Protein AF-A0A920BX51-F1 (afdb_monomer_lite)

Sequence (96 aa):
MIGRNDQLGNYLLRLEEKGFKFGEDVISFIYFGKQSTGSSDYLAILSIEFTLKCQKRFDSSFYLSFLERLQTHKITTKKQAYALAKQLGLLAVQET

pLDDT: mean 90.48, std 13.39, range [35.5, 98.38]

Radius of gyration: 12.76 Å; chains: 1; bounding box: 28×27×36 Å

Structure (mmCIF, N/CA/C/O backbone):
data_AF-A0A920BX51-F1
#
_entry.id   AF-A0A920BX51-F1
#
loop_
_atom_site.group_PDB
_atom_site.id
_atom_site.type_symbol
_atom_site.label_atom_id
_atom_site.label_alt_id
_atom_site.label_comp_id
_atom_site.label_asym_id
_atom_site.label_entity_id
_atom_site.label_seq_id
_atom_site.pdbx_PDB_ins_code
_atom_site.Cartn_x
_atom_site.Cartn_y
_atom_site.Cartn_z
_atom_site.occupancy
_atom_site.B_iso_or_equiv
_atom_site.auth_seq_id
_atom_site.auth_comp_id
_atom_site.auth_asym_id
_atom_site.auth_atom_id
_atom_site.pdbx_PDB_model_num
ATOM 1 N N . MET A 1 1 ? 7.353 13.250 6.338 1.00 52.44 1 MET A N 1
ATOM 2 C CA . MET A 1 1 ? 6.320 12.396 6.976 1.00 52.44 1 MET A CA 1
ATOM 3 C C . MET A 1 1 ? 5.121 12.337 6.035 1.00 52.44 1 MET A C 1
ATOM 5 O O . MET A 1 1 ? 4.922 13.322 5.345 1.00 52.44 1 MET A O 1
ATOM 9 N N . ILE A 1 2 ? 4.386 11.220 5.949 1.00 61.44 2 ILE A N 1
ATOM 10 C CA . ILE A 1 2 ? 3.202 11.103 5.069 1.00 61.44 2 ILE A CA 1
ATOM 11 C C . ILE A 1 2 ? 1.956 11.507 5.857 1.00 61.44 2 ILE A C 1
ATOM 13 O O . ILE A 1 2 ? 1.696 10.922 6.913 1.00 61.44 2 ILE A O 1
ATOM 17 N N . GLY A 1 3 ? 1.214 12.498 5.366 1.00 64.81 3 GLY A N 1
ATOM 18 C CA . GLY A 1 3 ? -0.068 12.926 5.923 1.00 64.81 3 GLY A CA 1
ATOM 19 C C . GLY A 1 3 ? -1.251 12.156 5.326 1.00 64.81 3 GLY A C 1
ATOM 20 O O . GLY A 1 3 ? -1.142 11.529 4.278 1.00 64.81 3 GLY A O 1
ATOM 21 N N . ARG A 1 4 ? -2.422 12.208 5.978 1.00 62.78 4 ARG A N 1
ATOM 22 C CA . ARG A 1 4 ? -3.666 11.606 5.443 1.00 62.78 4 ARG A CA 1
ATOM 23 C C . ARG A 1 4 ? -4.151 12.241 4.135 1.00 62.78 4 ARG A C 1
ATOM 25 O O . ARG A 1 4 ? -4.897 11.596 3.411 1.00 62.78 4 ARG A O 1
ATOM 32 N N . ASN A 1 5 ? -3.724 13.471 3.854 1.00 76.31 5 ASN A N 1
ATOM 33 C CA . ASN A 1 5 ? -4.087 14.222 2.651 1.00 76.31 5 ASN A CA 1
ATOM 34 C C . ASN A 1 5 ? -3.014 14.128 1.557 1.00 76.31 5 ASN A C 1
ATOM 36 O O . ASN A 1 5 ? -3.080 14.858 0.570 1.00 76.31 5 ASN A O 1
ATOM 40 N N . ASP A 1 6 ? -2.005 13.271 1.736 1.00 82.50 6 ASP A N 1
ATOM 41 C CA . ASP A 1 6 ? -0.994 13.064 0.711 1.00 82.50 6 ASP A CA 1
ATOM 42 C C . ASP A 1 6 ? -1.642 12.422 -0.513 1.00 82.50 6 ASP A C 1
ATOM 44 O O . ASP A 1 6 ? -2.196 11.324 -0.438 1.00 82.50 6 ASP A O 1
ATOM 48 N N . GLN A 1 7 ? -1.537 13.107 -1.648 1.00 94.06 7 GLN A N 1
ATOM 49 C CA . GLN A 1 7 ? -1.955 12.551 -2.923 1.00 94.06 7 GLN A CA 1
ATOM 50 C C . GLN A 1 7 ? -1.023 11.412 -3.332 1.00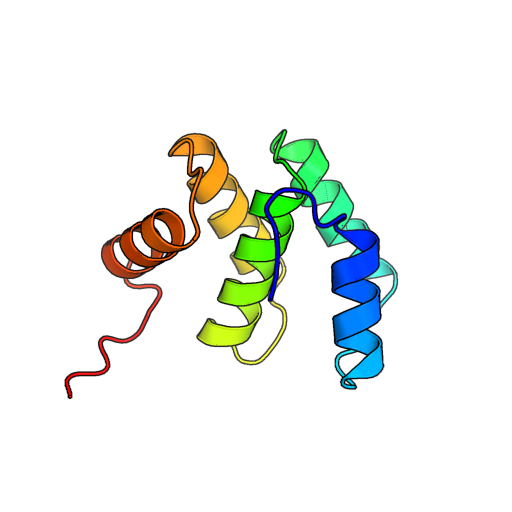 94.06 7 GLN A C 1
ATOM 52 O O . GLN A 1 7 ? 0.203 11.514 -3.201 1.00 94.06 7 GLN A O 1
ATOM 57 N N . LEU A 1 8 ? -1.604 10.348 -3.880 1.00 96.31 8 LEU A N 1
ATOM 58 C CA . LEU A 1 8 ? -0.869 9.164 -4.322 1.00 96.31 8 LEU A CA 1
ATOM 59 C C . LEU A 1 8 ? 0.222 9.519 -5.344 1.00 96.31 8 LEU A C 1
ATOM 61 O O . LEU A 1 8 ? 1.359 9.078 -5.197 1.00 96.31 8 LEU A O 1
ATOM 65 N N . GLY A 1 9 ? -0.083 10.383 -6.317 1.00 95.56 9 GLY A N 1
ATOM 66 C CA . GLY A 1 9 ? 0.887 10.836 -7.320 1.00 95.56 9 GLY A CA 1
ATOM 67 C C . GLY A 1 9 ? 2.123 11.496 -6.704 1.00 95.56 9 GLY A C 1
ATOM 68 O O . GLY A 1 9 ? 3.247 11.130 -7.036 1.00 95.56 9 GLY A O 1
ATOM 69 N N . ASN A 1 10 ? 1.932 12.378 -5.719 1.00 95.44 10 ASN A N 1
ATOM 70 C CA . ASN A 1 10 ? 3.044 13.028 -5.017 1.00 95.44 10 ASN A CA 1
ATOM 71 C C . ASN A 1 10 ? 3.892 12.019 -4.234 1.00 95.44 10 ASN A C 1
ATOM 73 O O . ASN A 1 10 ? 5.102 12.184 -4.111 1.00 95.44 10 ASN A O 1
ATOM 77 N N . TYR A 1 11 ? 3.281 10.964 -3.691 1.00 95.38 11 TYR A N 1
ATOM 78 C CA . TYR A 1 11 ? 4.033 9.900 -3.033 1.00 95.38 11 TYR A CA 1
ATOM 79 C C . TYR A 1 11 ? 4.886 9.092 -4.019 1.00 95.38 11 TYR A C 1
ATOM 81 O O . TYR A 1 11 ? 6.043 8.812 -3.708 1.00 95.38 11 TYR A O 1
ATOM 89 N N . LEU A 1 12 ? 4.345 8.759 -5.195 1.00 95.75 12 LEU A N 1
ATOM 90 C CA . LEU A 1 12 ? 5.080 8.051 -6.248 1.00 95.75 12 LEU A CA 1
ATOM 91 C C . LEU A 1 12 ? 6.269 8.879 -6.759 1.00 95.75 12 LEU A C 1
ATOM 93 O O . LEU A 1 12 ? 7.374 8.349 -6.838 1.00 95.75 12 LEU A O 1
ATOM 97 N N . LEU A 1 13 ? 6.080 10.183 -6.986 1.00 94.62 13 LEU A N 1
ATOM 98 C CA . LEU A 1 13 ? 7.171 11.096 -7.354 1.00 94.62 13 LEU A CA 1
ATOM 99 C C . LEU A 1 13 ? 8.276 11.128 -6.287 1.00 94.62 13 LEU A C 1
ATOM 101 O O . LEU A 1 13 ? 9.450 10.990 -6.608 1.00 94.62 13 LEU A O 1
ATOM 105 N N . ARG A 1 14 ? 7.918 11.194 -4.997 1.00 94.00 14 ARG A N 1
ATOM 106 C CA . ARG A 1 14 ? 8.904 11.133 -3.900 1.00 94.00 14 ARG A CA 1
ATOM 107 C C . ARG A 1 14 ? 9.658 9.806 -3.815 1.00 94.00 14 ARG A C 1
ATOM 109 O O . ARG A 1 14 ? 10.732 9.762 -3.217 1.00 94.00 14 ARG A O 1
ATOM 116 N N . LEU A 1 15 ? 9.074 8.705 -4.287 1.00 93.56 15 LEU A N 1
ATOM 117 C CA . LEU A 1 15 ? 9.782 7.427 -4.386 1.00 93.56 15 LEU A CA 1
ATOM 118 C C . LEU A 1 15 ? 10.775 7.459 -5.550 1.00 93.56 15 LEU A C 1
ATOM 120 O O . LEU A 1 15 ? 11.921 7.051 -5.363 1.00 93.56 15 LEU A O 1
ATOM 124 N N . GLU A 1 16 ? 10.378 8.024 -6.690 1.00 93.88 16 GLU A N 1
ATOM 125 C CA . GLU A 1 16 ? 11.258 8.218 -7.844 1.00 93.88 16 G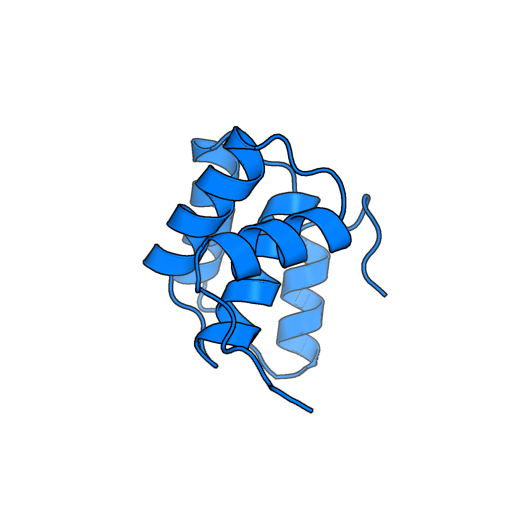LU A CA 1
ATOM 126 C C . GLU A 1 16 ? 12.448 9.133 -7.515 1.00 93.88 16 GLU A C 1
ATOM 128 O O . GLU A 1 16 ? 13.586 8.761 -7.790 1.00 93.88 16 GLU A O 1
ATOM 133 N N . GLU A 1 17 ? 12.225 10.255 -6.820 1.00 93.81 17 GLU A N 1
ATOM 134 C CA . GLU A 1 17 ? 13.286 11.154 -6.324 1.00 93.81 17 GLU A CA 1
ATOM 135 C C . GLU A 1 17 ? 14.301 10.443 -5.412 1.00 93.81 17 GLU A C 1
ATOM 137 O O . GLU A 1 17 ? 15.452 10.860 -5.295 1.00 93.81 17 GLU A O 1
ATOM 142 N N . LYS A 1 18 ? 13.889 9.348 -4.763 1.00 90.44 18 LYS A N 1
ATOM 143 C CA . LYS A 1 18 ? 14.743 8.503 -3.914 1.00 90.44 18 LYS A CA 1
ATOM 144 C C . LYS A 1 18 ? 15.382 7.336 -4.669 1.00 90.44 18 LYS A C 1
ATOM 146 O O . LYS A 1 18 ? 15.983 6.467 -4.040 1.00 90.44 18 LYS A O 1
ATOM 151 N N . GLY A 1 19 ? 15.234 7.293 -5.990 1.00 90.62 19 GLY A N 1
ATOM 152 C CA . GLY A 1 19 ? 15.762 6.242 -6.856 1.00 90.62 19 GLY A CA 1
ATOM 153 C C . GLY A 1 19 ? 14.869 5.004 -6.977 1.00 90.62 19 GLY A C 1
ATOM 154 O O . GLY A 1 19 ? 15.279 4.029 -7.599 1.00 90.62 19 GLY A O 1
ATOM 155 N N . PHE A 1 20 ? 13.654 5.013 -6.418 1.00 89.75 20 PHE A N 1
ATOM 156 C CA . PHE A 1 20 ? 12.697 3.914 -6.555 1.00 89.75 20 PHE 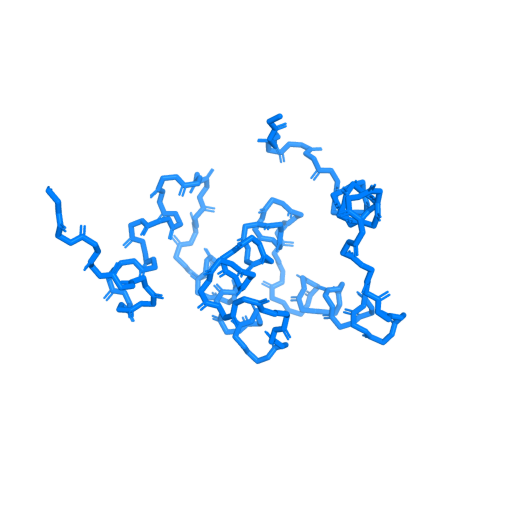A CA 1
ATOM 157 C C . PHE A 1 20 ? 11.667 4.238 -7.641 1.00 89.75 20 PHE A C 1
ATOM 159 O O . PHE A 1 20 ? 10.569 4.725 -7.365 1.00 89.75 20 PHE A O 1
ATOM 166 N N . LYS A 1 21 ? 12.051 3.994 -8.896 1.00 90.50 21 LYS A N 1
ATOM 167 C CA . LYS A 1 21 ? 11.220 4.271 -10.070 1.00 90.50 21 LYS A CA 1
ATOM 168 C C . LYS A 1 21 ? 10.324 3.081 -10.411 1.00 90.50 21 LYS A C 1
ATOM 170 O O . LYS A 1 21 ? 10.797 1.954 -10.541 1.00 90.50 21 LYS A O 1
ATOM 175 N N . PHE A 1 22 ? 9.038 3.353 -10.595 1.00 93.88 22 PHE A N 1
ATOM 176 C CA . PHE A 1 22 ? 8.078 2.392 -11.130 1.00 93.88 22 PHE A CA 1
ATOM 177 C C . PHE A 1 22 ? 7.970 2.523 -12.650 1.00 93.88 22 PHE A C 1
ATOM 179 O O . PHE A 1 22 ? 8.091 3.624 -13.187 1.00 93.88 22 PHE A O 1
ATOM 186 N N . GLY A 1 23 ? 7.707 1.408 -13.333 1.00 95.06 23 GLY A N 1
ATOM 187 C CA . GLY A 1 23 ? 7.249 1.435 -14.721 1.00 95.06 23 GLY A CA 1
ATOM 188 C C . GLY A 1 23 ? 5.835 2.014 -14.832 1.00 95.06 23 GLY A C 1
ATOM 189 O O . GLY A 1 23 ? 5.068 1.998 -13.864 1.00 95.06 23 GLY A O 1
ATOM 190 N N . GLU A 1 24 ? 5.482 2.533 -16.008 1.00 95.25 24 GLU A N 1
ATOM 191 C CA . GLU A 1 24 ? 4.148 3.094 -16.275 1.00 95.25 24 GLU A CA 1
ATOM 192 C C . GLU A 1 24 ? 3.026 2.060 -16.095 1.00 95.25 24 GLU A C 1
ATOM 194 O O . GLU A 1 24 ? 1.936 2.389 -15.622 1.00 95.25 24 GLU A O 1
ATOM 199 N N . ASP A 1 25 ? 3.309 0.798 -16.412 1.00 96.62 25 ASP A N 1
ATOM 200 C CA . ASP A 1 25 ? 2.438 -0.355 -16.193 1.00 96.62 25 ASP A CA 1
ATOM 201 C C . ASP A 1 25 ? 2.150 -0.568 -14.701 1.00 96.62 25 ASP A C 1
ATOM 203 O O . ASP A 1 25 ? 0.995 -0.724 -14.298 1.00 96.62 25 ASP A O 1
ATOM 207 N N . VAL A 1 26 ? 3.182 -0.482 -13.858 1.00 96.81 26 VAL A N 1
ATOM 208 C CA . VAL A 1 26 ? 3.050 -0.601 -12.403 1.00 96.81 26 VAL A CA 1
ATOM 209 C C . VAL A 1 26 ? 2.285 0.585 -11.822 1.00 96.81 26 VAL A C 1
ATOM 211 O O . VAL A 1 26 ? 1.410 0.394 -10.978 1.00 96.81 26 VAL A O 1
ATOM 214 N N . ILE A 1 27 ? 2.563 1.806 -12.285 1.00 97.31 27 ILE A N 1
ATOM 215 C CA . ILE A 1 27 ? 1.816 3.001 -11.867 1.00 97.31 27 ILE A CA 1
ATOM 216 C C . ILE A 1 27 ? 0.335 2.843 -12.227 1.00 97.31 27 ILE A C 1
ATOM 218 O O . ILE A 1 27 ? -0.532 3.050 -11.376 1.00 97.31 27 ILE A O 1
ATOM 222 N N . SER A 1 28 ? 0.042 2.413 -13.455 1.00 97.69 28 SER A N 1
ATOM 223 C CA . SER A 1 28 ? -1.324 2.150 -13.914 1.00 97.69 28 SER A CA 1
ATOM 224 C C . SER A 1 28 ? -2.007 1.082 -13.057 1.00 97.69 28 SER A C 1
ATOM 226 O O . SER A 1 28 ? -3.152 1.270 -12.646 1.00 97.69 28 SER A O 1
ATOM 228 N N . PHE A 1 29 ? -1.296 0.007 -12.702 1.00 98.19 29 PHE A N 1
ATOM 229 C CA . PHE A 1 29 ? -1.805 -1.042 -11.817 1.00 98.19 29 PHE A CA 1
ATOM 230 C C . PHE A 1 29 ? -2.108 -0.531 -10.399 1.00 98.19 29 PHE A C 1
ATOM 232 O O . PHE A 1 29 ? -3.122 -0.900 -9.811 1.00 98.19 29 PHE A O 1
ATOM 239 N N . ILE A 1 30 ? -1.267 0.347 -9.847 1.00 98.38 30 ILE A N 1
ATOM 240 C CA . ILE A 1 30 ? -1.497 0.974 -8.538 1.00 98.38 30 ILE A CA 1
ATOM 241 C C . ILE A 1 30 ? -2.797 1.793 -8.560 1.00 98.38 30 ILE A C 1
ATOM 243 O O . ILE A 1 30 ? -3.642 1.658 -7.673 1.00 98.38 30 ILE A O 1
ATOM 247 N N . TYR A 1 31 ? -2.996 2.630 -9.581 1.00 98.38 31 TYR A N 1
ATOM 248 C CA . TYR A 1 31 ? -4.231 3.410 -9.699 1.00 98.38 31 TYR A CA 1
ATOM 249 C C . TYR A 1 31 ? -5.455 2.529 -9.952 1.00 98.38 31 TYR A C 1
ATOM 251 O O . TYR A 1 31 ? -6.502 2.769 -9.345 1.00 98.38 31 TYR A O 1
ATOM 259 N N . PHE A 1 32 ? -5.309 1.488 -10.775 1.00 98.06 32 PHE A N 1
ATOM 260 C CA . PHE A 1 32 ? -6.343 0.480 -10.981 1.00 98.06 32 PHE A CA 1
ATOM 261 C C . PHE A 1 32 ? -6.755 -0.162 -9.655 1.00 98.06 32 PHE A C 1
ATOM 263 O O . PHE A 1 32 ? -7.935 -0.134 -9.325 1.00 98.06 32 PHE A O 1
ATOM 270 N N . GLY A 1 33 ? -5.799 -0.656 -8.861 1.00 98.06 33 GLY A N 1
ATOM 271 C CA . GLY A 1 33 ? -6.076 -1.289 -7.572 1.00 98.06 33 GLY A CA 1
ATOM 272 C C . GLY A 1 33 ? -6.786 -0.348 -6.601 1.00 98.06 33 GLY A C 1
ATOM 273 O O . GLY A 1 33 ? -7.781 -0.716 -5.986 1.00 98.06 33 GLY A O 1
ATOM 274 N N . LYS A 1 34 ? -6.343 0.912 -6.510 1.00 98.19 34 LYS A N 1
ATOM 275 C CA . LYS A 1 34 ? -7.045 1.937 -5.722 1.00 98.19 34 LYS A CA 1
ATOM 276 C C . LYS A 1 34 ? -8.509 2.087 -6.156 1.00 98.19 34 LYS A C 1
ATOM 278 O O . LYS A 1 34 ? -9.394 2.128 -5.299 1.00 98.19 34 LYS A O 1
ATOM 283 N N . GLN A 1 35 ? -8.758 2.205 -7.460 1.00 98.12 35 GLN A N 1
ATOM 284 C CA . GLN A 1 35 ? -10.100 2.410 -8.001 1.00 98.12 35 GLN A CA 1
ATOM 285 C C . GLN A 1 35 ? -10.979 1.167 -7.831 1.00 98.12 35 GLN A C 1
ATOM 287 O O . GLN A 1 35 ? -12.118 1.293 -7.385 1.00 98.12 35 GLN A O 1
ATOM 292 N N . SER A 1 36 ? -10.455 -0.022 -8.135 1.00 97.69 36 SER A N 1
ATOM 293 C CA . SER A 1 36 ? -11.198 -1.283 -8.086 1.00 97.69 36 SER A CA 1
ATOM 294 C C . SER A 1 36 ? -11.637 -1.644 -6.669 1.00 97.69 36 SER A C 1
ATOM 296 O O . SER A 1 36 ? -12.709 -2.213 -6.491 1.00 97.69 36 SER A O 1
ATOM 298 N N . THR A 1 37 ? -10.854 -1.275 -5.650 1.00 97.50 37 THR A N 1
ATOM 299 C CA . THR A 1 37 ? -11.207 -1.517 -4.245 1.00 97.50 37 THR A CA 1
ATOM 300 C C . THR A 1 37 ? -11.973 -0.358 -3.601 1.00 97.50 37 THR A C 1
ATOM 302 O O . THR A 1 37 ? -12.344 -0.451 -2.433 1.00 97.50 37 THR A O 1
ATOM 305 N N . GLY A 1 38 ? -12.167 0.770 -4.294 1.00 97.25 38 GLY A N 1
ATOM 306 C CA . GLY A 1 38 ? -12.750 1.981 -3.701 1.00 97.25 38 GLY A CA 1
ATOM 307 C C . GLY A 1 38 ? -11.909 2.568 -2.557 1.00 97.25 38 GLY A C 1
ATOM 308 O O . GLY A 1 38 ? -12.455 3.116 -1.596 1.00 97.25 38 GLY A O 1
ATOM 309 N N . SER A 1 39 ? -10.584 2.416 -2.630 1.00 97.38 39 SER A N 1
ATOM 310 C CA . SER A 1 39 ? -9.650 2.842 -1.584 1.00 97.38 39 SER A CA 1
ATOM 311 C C . SER A 1 39 ? -9.246 4.309 -1.720 1.00 97.38 39 SER A C 1
ATOM 313 O O . SER A 1 39 ? -9.180 4.876 -2.812 1.00 97.38 39 SER A O 1
ATOM 315 N N . SER A 1 40 ? -8.900 4.930 -0.593 1.00 96.75 40 SER A N 1
ATOM 316 C CA . SER A 1 40 ? -8.309 6.273 -0.582 1.00 96.75 40 SER A CA 1
ATOM 317 C C . SER A 1 40 ? -6.827 6.256 -0.976 1.00 96.75 40 SER A C 1
ATOM 319 O O . SER A 1 40 ? -6.153 5.228 -0.862 1.00 96.75 40 SER A O 1
ATOM 321 N N . ASP A 1 41 ? -6.292 7.419 -1.363 1.00 97.00 41 ASP A N 1
ATOM 322 C CA . ASP A 1 41 ? -4.850 7.604 -1.598 1.00 97.00 41 ASP A CA 1
ATOM 323 C C . ASP A 1 41 ? -4.028 7.173 -0.384 1.00 97.00 41 ASP A C 1
ATOM 325 O O . ASP A 1 41 ? -3.025 6.481 -0.526 1.00 97.00 41 ASP A O 1
ATOM 329 N N . TYR A 1 42 ? -4.501 7.496 0.820 1.00 96.38 42 TYR A N 1
ATOM 330 C CA . TYR A 1 42 ? -3.846 7.101 2.059 1.00 96.38 42 TYR A CA 1
ATOM 331 C C . TYR A 1 42 ? -3.696 5.578 2.189 1.00 96.38 42 TYR A C 1
ATOM 333 O O . TYR A 1 42 ? -2.626 5.093 2.561 1.00 96.38 42 TYR A O 1
ATOM 341 N N . LEU A 1 43 ? -4.742 4.812 1.863 1.00 97.50 43 LEU A N 1
ATOM 342 C CA . LEU A 1 43 ? -4.684 3.350 1.912 1.00 97.50 43 LEU A CA 1
ATOM 343 C C . LEU A 1 43 ? -3.803 2.768 0.808 1.00 97.50 43 LEU A C 1
ATOM 345 O O . LEU A 1 43 ? -3.025 1.855 1.082 1.00 97.50 43 LEU A O 1
ATOM 349 N N . ALA A 1 44 ? -3.866 3.323 -0.404 1.00 98.12 44 ALA A N 1
ATOM 350 C CA . ALA A 1 44 ? -2.977 2.934 -1.494 1.00 98.12 44 ALA A CA 1
ATOM 351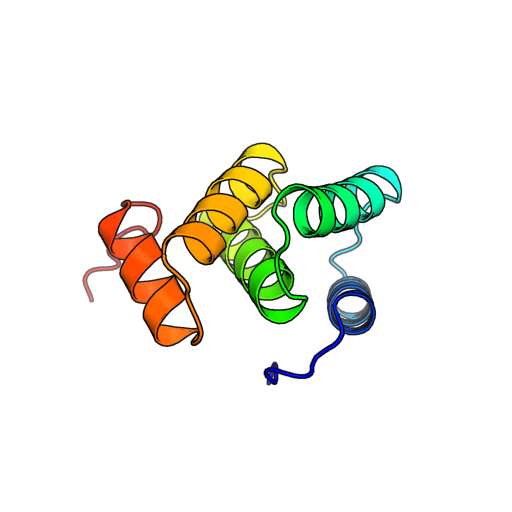 C C . ALA A 1 44 ? -1.503 3.161 -1.115 1.00 98.12 44 ALA A C 1
ATOM 353 O O . ALA A 1 44 ? -0.686 2.252 -1.253 1.00 98.12 44 ALA A O 1
ATOM 354 N N . ILE A 1 45 ? -1.177 4.328 -0.550 1.00 97.50 45 ILE A N 1
ATOM 355 C CA . ILE A 1 45 ? 0.168 4.665 -0.066 1.00 97.50 45 ILE A CA 1
ATOM 356 C C . ILE A 1 45 ? 0.616 3.700 1.035 1.00 97.50 45 ILE A C 1
ATOM 358 O O . ILE A 1 45 ? 1.741 3.201 0.991 1.00 97.50 45 ILE A O 1
ATOM 362 N N . LEU A 1 46 ? -0.247 3.402 2.013 1.00 96.31 46 LEU A N 1
ATOM 363 C CA . LEU A 1 46 ? 0.071 2.416 3.047 1.00 96.31 46 LEU A CA 1
ATOM 364 C C . LEU A 1 46 ? 0.336 1.040 2.435 1.00 96.31 46 LEU A C 1
ATOM 366 O O . LEU A 1 46 ? 1.316 0.401 2.807 1.00 96.31 46 LEU A O 1
ATOM 370 N N . SER A 1 47 ? -0.475 0.595 1.477 1.00 97.25 47 SER A N 1
ATOM 371 C CA . SER A 1 47 ? -0.246 -0.702 0.847 1.00 97.25 47 SER A CA 1
ATOM 372 C C . SER A 1 47 ? 1.092 -0.754 0.101 1.00 97.25 47 SER A C 1
ATOM 374 O O . SER A 1 47 ? 1.853 -1.708 0.278 1.00 97.25 47 SER A O 1
ATOM 376 N N . ILE A 1 48 ? 1.453 0.303 -0.639 1.00 96.88 48 ILE A N 1
ATOM 377 C CA . ILE A 1 48 ? 2.769 0.411 -1.295 1.00 96.88 48 ILE A CA 1
ATOM 378 C C . ILE A 1 48 ? 3.892 0.358 -0.254 1.00 96.88 48 ILE A C 1
ATOM 380 O O . ILE A 1 48 ? 4.808 -0.451 -0.389 1.00 96.88 48 ILE A O 1
ATOM 384 N N . GLU A 1 49 ? 3.815 1.159 0.818 1.00 94.62 49 GLU A N 1
ATOM 385 C CA . GLU A 1 49 ? 4.838 1.161 1.873 1.00 94.62 49 GLU A CA 1
ATOM 386 C C . GLU A 1 49 ? 5.078 -0.241 2.447 1.00 94.62 49 GLU A C 1
ATOM 388 O O . GLU A 1 49 ? 6.225 -0.626 2.681 1.00 94.62 49 GLU A O 1
ATOM 393 N N . PHE A 1 50 ? 4.006 -0.983 2.728 1.00 94.62 50 PHE A N 1
ATOM 394 C CA . PHE A 1 50 ? 4.106 -2.324 3.299 1.00 94.62 50 PHE A CA 1
ATOM 395 C C . PHE A 1 50 ? 4.634 -3.331 2.290 1.00 94.62 50 PHE A C 1
ATOM 397 O O . PHE A 1 50 ? 5.512 -4.115 2.640 1.00 94.62 50 PHE A O 1
ATOM 404 N N . THR A 1 51 ? 4.181 -3.251 1.041 1.00 95.25 51 THR A N 1
ATOM 405 C CA . THR A 1 51 ? 4.701 -4.071 -0.059 1.00 95.25 51 THR A CA 1
ATOM 406 C C . THR A 1 51 ? 6.219 -3.935 -0.141 1.00 95.25 51 THR A C 1
ATOM 408 O O . THR A 1 51 ? 6.935 -4.929 -0.042 1.00 95.25 51 THR A O 1
ATOM 411 N N . LEU A 1 52 ? 6.731 -2.701 -0.179 1.00 93.25 52 LEU A N 1
ATOM 412 C CA . LEU A 1 52 ? 8.170 -2.441 -0.249 1.00 93.25 52 LEU A CA 1
ATOM 413 C C . LEU A 1 52 ? 8.922 -2.894 1.013 1.00 93.25 52 LEU A C 1
ATOM 415 O O . LEU A 1 52 ? 10.023 -3.436 0.919 1.00 93.25 52 LEU A O 1
ATOM 419 N N . LYS A 1 53 ? 8.345 -2.709 2.207 1.00 90.56 53 LYS A N 1
ATOM 420 C CA . LYS A 1 53 ? 8.978 -3.126 3.472 1.00 90.56 53 LYS A CA 1
ATOM 421 C C . LYS A 1 53 ? 9.103 -4.642 3.596 1.00 90.56 53 LYS A C 1
ATOM 423 O O . LYS A 1 53 ? 10.167 -5.111 4.016 1.00 90.56 53 LYS A O 1
ATOM 428 N N . CYS A 1 54 ? 8.035 -5.361 3.254 1.00 89.00 54 CYS A N 1
ATOM 429 C CA . CYS A 1 54 ? 7.925 -6.812 3.378 1.00 89.00 54 CYS A CA 1
ATOM 430 C C . CYS A 1 54 ? 8.671 -7.534 2.252 1.00 89.00 54 CYS A C 1
ATOM 432 O O . CYS A 1 54 ? 9.440 -8.446 2.529 1.00 89.00 54 CYS A O 1
ATOM 434 N N . GLN A 1 55 ? 8.484 -7.106 1.001 1.00 88.38 55 GLN A N 1
ATOM 435 C CA . GLN A 1 55 ? 8.997 -7.814 -0.176 1.00 88.38 55 GLN A CA 1
ATOM 436 C C . GLN A 1 55 ? 10.350 -7.284 -0.677 1.00 88.38 55 GLN A C 1
ATOM 438 O O . GLN A 1 55 ? 10.960 -7.909 -1.537 1.00 88.38 55 GLN A O 1
ATOM 443 N N . LYS A 1 56 ? 10.823 -6.121 -0.192 1.00 88.62 56 LYS A N 1
ATOM 444 C CA . LYS A 1 56 ? 12.020 -5.388 -0.688 1.00 88.62 56 LYS A CA 1
ATOM 445 C C . LYS A 1 56 ? 11.956 -4.944 -2.155 1.00 88.62 56 LYS A C 1
ATOM 447 O O . LYS A 1 56 ? 12.880 -4.308 -2.650 1.00 88.62 56 LYS A O 1
ATOM 452 N N . ARG A 1 57 ? 10.846 -5.232 -2.823 1.00 91.00 57 ARG A N 1
ATOM 453 C CA . ARG A 1 57 ? 10.484 -4.834 -4.180 1.00 91.00 57 ARG A CA 1
ATOM 454 C C . ARG A 1 57 ? 8.985 -4.584 -4.224 1.00 91.00 57 ARG A C 1
ATOM 456 O O . ARG A 1 57 ? 8.271 -4.916 -3.278 1.00 91.00 57 ARG A O 1
ATOM 463 N N . PHE A 1 58 ? 8.505 -4.017 -5.320 1.00 94.38 58 PHE A N 1
ATOM 464 C CA . PHE A 1 58 ? 7.071 -3.944 -5.536 1.00 94.38 58 PHE A CA 1
ATOM 465 C C . PHE A 1 58 ? 6.549 -5.284 -6.046 1.00 94.38 58 PHE A C 1
ATOM 467 O O . PHE A 1 58 ? 7.100 -5.847 -6.989 1.00 94.38 58 PHE A O 1
ATOM 474 N N . ASP A 1 59 ? 5.501 -5.783 -5.403 1.00 95.44 59 ASP A N 1
ATOM 475 C CA . ASP A 1 59 ? 4.787 -6.994 -5.781 1.00 95.44 59 ASP A CA 1
ATOM 476 C C . ASP A 1 59 ? 3.306 -6.635 -5.925 1.00 95.44 59 ASP A C 1
ATOM 478 O O . ASP A 1 59 ? 2.641 -6.283 -4.948 1.00 95.44 59 ASP A O 1
ATOM 482 N N . SER A 1 60 ? 2.815 -6.658 -7.164 1.00 95.44 60 SER A N 1
ATOM 483 C CA . SER A 1 60 ? 1.467 -6.207 -7.521 1.00 95.44 60 SER A CA 1
ATOM 484 C C . SER A 1 60 ? 0.374 -7.011 -6.814 1.00 95.44 60 SER A C 1
ATOM 486 O O . SER A 1 60 ? -0.610 -6.437 -6.344 1.00 95.44 60 SER A O 1
ATOM 488 N N . SER A 1 61 ? 0.563 -8.326 -6.685 1.00 95.38 61 SER A N 1
ATOM 489 C CA . SER A 1 61 ? -0.392 -9.222 -6.029 1.00 95.38 61 SER A CA 1
ATOM 490 C C . SER A 1 61 ? -0.467 -8.944 -4.531 1.00 95.38 61 SER A C 1
ATOM 492 O O . SER A 1 61 ? -1.562 -8.849 -3.972 1.00 95.38 61 SER A O 1
ATOM 494 N N . PHE A 1 62 ? 0.685 -8.757 -3.880 1.00 95.62 62 PHE A N 1
ATOM 495 C CA . PHE A 1 62 ? 0.759 -8.372 -2.473 1.00 95.62 62 PHE A CA 1
ATOM 496 C C . PHE A 1 62 ? 0.115 -7.004 -2.243 1.00 95.62 62 PHE A C 1
ATOM 498 O O . PHE A 1 62 ? -0.705 -6.860 -1.335 1.00 95.62 62 PHE A O 1
ATOM 505 N N . TYR A 1 63 ? 0.455 -6.013 -3.073 1.00 97.88 63 TYR A N 1
ATOM 506 C CA . TYR A 1 63 ? -0.100 -4.666 -2.991 1.00 97.88 63 TYR A CA 1
ATOM 507 C C . TYR A 1 63 ? -1.630 -4.680 -3.060 1.00 97.88 63 TYR A C 1
ATOM 509 O O . TYR A 1 63 ? -2.285 -4.101 -2.188 1.00 97.88 63 TYR A O 1
ATOM 517 N N . LEU A 1 64 ? -2.204 -5.351 -4.063 1.00 98.06 64 LEU A N 1
ATOM 518 C CA . LEU A 1 64 ? -3.654 -5.397 -4.240 1.00 98.06 64 LEU A CA 1
ATOM 519 C C . LEU A 1 64 ? -4.323 -6.137 -3.077 1.00 98.06 64 LEU A C 1
ATOM 521 O O . LEU A 1 64 ? -5.215 -5.592 -2.430 1.00 98.06 64 LEU A O 1
ATOM 525 N N . SER A 1 65 ? -3.814 -7.323 -2.735 1.00 96.81 65 SER A N 1
ATOM 526 C CA . SER A 1 65 ? -4.362 -8.141 -1.645 1.00 96.81 65 SER A CA 1
ATOM 527 C C . SER A 1 65 ? -4.324 -7.414 -0.300 1.00 96.81 65 SER A C 1
ATOM 529 O O . SER A 1 65 ? -5.245 -7.523 0.511 1.00 96.81 65 SER A O 1
ATOM 531 N N . PHE A 1 66 ? -3.251 -6.671 -0.017 1.00 97.44 66 PHE A N 1
ATOM 532 C CA . PHE A 1 66 ? -3.151 -5.926 1.231 1.00 97.44 66 PHE A CA 1
ATOM 533 C C . PHE A 1 66 ? -4.024 -4.667 1.212 1.00 97.44 66 PHE A C 1
ATOM 535 O O . PHE A 1 66 ? -4.659 -4.363 2.220 1.00 97.44 66 PHE A O 1
ATOM 542 N N . LEU A 1 67 ? -4.144 -3.985 0.069 1.00 98.38 67 LEU A N 1
ATOM 543 C CA . LEU A 1 67 ? -5.044 -2.844 -0.101 1.00 98.38 67 LEU A CA 1
ATOM 544 C C . LEU A 1 67 ? -6.511 -3.225 0.143 1.00 98.38 67 LEU A C 1
ATOM 546 O O . LEU A 1 67 ? -7.204 -2.536 0.892 1.00 98.38 67 LEU A O 1
ATOM 550 N N . GLU A 1 68 ? -6.962 -4.347 -0.419 1.00 97.94 68 GLU A N 1
ATOM 551 C CA . GLU A 1 68 ? -8.304 -4.902 -0.198 1.00 97.94 68 GLU A CA 1
ATOM 552 C C . GLU A 1 68 ? -8.577 -5.159 1.285 1.00 97.94 68 GLU A C 1
ATOM 554 O O . GLU A 1 68 ? -9.644 -4.821 1.804 1.00 97.94 68 GLU A O 1
ATOM 559 N N . ARG A 1 69 ? -7.590 -5.706 2.003 1.00 97.44 69 ARG A N 1
ATOM 560 C CA . ARG A 1 69 ? -7.696 -5.945 3.448 1.00 97.44 69 ARG A CA 1
ATOM 561 C C . ARG A 1 69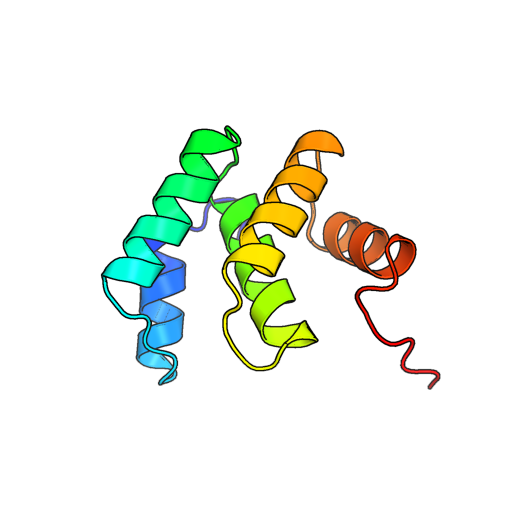 ? -7.750 -4.635 4.228 1.00 97.44 69 ARG A C 1
ATOM 563 O O . ARG A 1 69 ? -8.597 -4.496 5.107 1.00 97.44 69 ARG A O 1
ATOM 570 N N . LEU A 1 70 ? -6.903 -3.657 3.903 1.00 97.75 70 LEU A N 1
ATOM 571 C CA . LEU A 1 70 ? -6.942 -2.340 4.547 1.00 97.75 70 LEU A CA 1
ATOM 572 C C . LEU A 1 70 ? -8.320 -1.679 4.392 1.00 97.75 70 LEU A C 1
ATOM 574 O O . LEU A 1 70 ? -8.861 -1.146 5.364 1.00 97.75 70 LEU A O 1
ATOM 578 N N . GLN A 1 71 ? -8.895 -1.752 3.193 1.00 97.88 71 GLN A N 1
ATOM 579 C CA . GLN A 1 71 ? -10.218 -1.212 2.901 1.00 97.88 71 GLN A CA 1
ATOM 580 C C . GLN A 1 71 ? -11.324 -1.968 3.648 1.00 97.88 71 GLN A C 1
ATOM 582 O O . GLN A 1 71 ? -12.145 -1.353 4.328 1.00 97.88 71 GLN A O 1
ATOM 587 N N . THR A 1 72 ? -11.323 -3.301 3.574 1.00 97.31 72 THR A N 1
ATOM 588 C CA . THR A 1 72 ? -12.338 -4.165 4.206 1.00 97.31 72 THR A CA 1
ATOM 589 C C . THR A 1 72 ? -12.367 -3.983 5.723 1.00 97.31 72 THR A C 1
ATOM 591 O O . THR A 1 72 ? -13.434 -3.879 6.326 1.00 97.31 72 THR A O 1
ATOM 594 N N . HIS A 1 73 ? -11.192 -3.857 6.344 1.00 97.06 73 HIS A N 1
ATOM 595 C CA . HIS A 1 73 ? -11.052 -3.599 7.778 1.00 97.06 73 HIS A CA 1
ATOM 596 C C . HIS A 1 73 ? -11.208 -2.116 8.158 1.00 97.06 73 HIS A C 1
ATOM 598 O O . HIS A 1 73 ? -11.003 -1.764 9.321 1.00 97.06 73 HIS A O 1
ATOM 604 N N . LYS A 1 74 ? -11.582 -1.245 7.206 1.00 96.38 74 LYS A N 1
ATOM 605 C CA . LYS A 1 74 ? -11.827 0.194 7.405 1.00 96.38 74 LYS A CA 1
ATOM 606 C C . LYS A 1 74 ? -10.675 0.887 8.135 1.00 96.38 74 LYS A C 1
ATOM 608 O O . LYS A 1 74 ? -10.873 1.651 9.082 1.00 96.38 74 LYS A O 1
ATOM 613 N N . ILE A 1 75 ? -9.450 0.586 7.718 1.00 97.00 75 ILE A N 1
ATOM 614 C CA . ILE A 1 75 ? -8.247 1.125 8.343 1.00 97.00 75 ILE A CA 1
ATOM 615 C C . ILE A 1 75 ? -8.188 2.642 8.120 1.00 97.00 75 ILE A C 1
ATOM 617 O O . ILE A 1 75 ? -8.366 3.135 7.013 1.00 97.00 75 ILE A O 1
ATOM 621 N N . THR A 1 76 ? -7.916 3.405 9.180 1.00 93.44 76 THR A N 1
ATOM 622 C CA . THR A 1 76 ? -7.848 4.883 9.122 1.00 93.44 76 THR A CA 1
ATOM 623 C C . THR A 1 76 ? -6.525 5.441 9.638 1.00 93.44 76 THR A C 1
ATOM 625 O O . THR A 1 76 ? -6.278 6.654 9.603 1.00 93.44 76 THR A O 1
ATOM 628 N N . THR A 1 77 ? -5.648 4.575 10.149 1.00 93.94 77 THR A N 1
ATOM 629 C CA . THR A 1 77 ? -4.348 4.961 10.698 1.00 93.94 77 THR A CA 1
ATOM 630 C C . THR A 1 77 ? -3.260 3.977 10.296 1.00 93.94 77 THR A C 1
ATOM 632 O O . THR A 1 77 ? -3.476 2.769 10.199 1.00 93.94 77 THR A O 1
ATOM 635 N N . LYS A 1 78 ? -2.037 4.490 10.180 1.00 92.00 78 LYS A N 1
ATOM 636 C CA . LYS A 1 78 ? -0.834 3.682 9.974 1.00 92.00 78 LYS A CA 1
ATOM 637 C C . LYS A 1 78 ? -0.648 2.650 11.090 1.00 92.00 78 LYS A C 1
ATOM 639 O O . LYS A 1 78 ? -0.292 1.515 10.803 1.00 92.00 78 LYS A O 1
ATOM 644 N N . LYS A 1 79 ? -0.950 3.002 12.348 1.00 93.25 79 LYS A N 1
ATOM 645 C CA . LYS A 1 79 ? -0.883 2.071 13.492 1.00 93.25 79 LYS A CA 1
ATOM 646 C C . LYS A 1 79 ? -1.809 0.865 13.300 1.00 93.25 79 LYS A C 1
ATOM 648 O O . LYS A 1 79 ? -1.380 -0.261 13.528 1.00 93.25 79 LYS A O 1
ATOM 653 N N . GLN A 1 80 ? -3.041 1.091 12.846 1.00 95.62 80 GLN A N 1
ATOM 654 C CA . GLN A 1 80 ? -3.982 0.013 12.534 1.00 95.62 80 GLN A CA 1
ATOM 655 C C . GLN A 1 80 ? -3.499 -0.844 11.354 1.00 95.62 80 GLN A C 1
ATOM 657 O O . GLN A 1 80 ? -3.569 -2.064 11.442 1.00 95.62 80 GLN A O 1
ATOM 662 N N . ALA A 1 81 ? -2.938 -0.241 10.299 1.00 94.62 81 ALA A N 1
ATOM 663 C CA . ALA A 1 81 ? -2.346 -0.996 9.189 1.00 94.62 81 ALA A CA 1
ATOM 664 C C . ALA A 1 81 ? -1.200 -1.914 9.653 1.00 94.62 81 ALA A C 1
ATOM 666 O O . ALA A 1 81 ? -1.139 -3.075 9.259 1.00 94.62 81 ALA A O 1
ATOM 667 N N . TYR A 1 82 ? -0.329 -1.423 10.544 1.00 93.88 82 TYR A N 1
ATOM 668 C CA . TYR A 1 82 ? 0.723 -2.232 11.172 1.00 93.88 82 TYR A CA 1
ATOM 669 C C . TYR A 1 82 ? 0.159 -3.374 12.016 1.00 93.88 82 TYR A C 1
ATOM 671 O O . TYR A 1 82 ? 0.655 -4.494 11.922 1.00 93.88 82 TYR A O 1
ATOM 679 N N . ALA A 1 83 ? -0.862 -3.103 12.832 1.00 94.56 83 ALA A N 1
ATOM 680 C CA . ALA A 1 83 ? -1.513 -4.132 13.637 1.00 94.56 83 ALA A CA 1
ATOM 681 C C . ALA A 1 83 ? -2.129 -5.225 12.750 1.00 94.56 83 ALA A C 1
ATOM 683 O O . ALA A 1 83 ? -1.899 -6.406 12.997 1.00 94.56 83 ALA A O 1
ATOM 684 N N . LEU A 1 84 ? -2.813 -4.833 11.670 1.00 95.00 84 LEU A N 1
ATOM 685 C CA . LEU A 1 84 ? -3.377 -5.765 10.698 1.00 95.00 84 LEU A CA 1
ATOM 686 C C . LEU A 1 84 ? -2.279 -6.593 10.019 1.00 95.00 84 LEU A C 1
ATOM 688 O O . LEU A 1 84 ? -2.367 -7.812 9.989 1.00 95.00 84 LEU A O 1
ATOM 692 N N . ALA A 1 85 ? -1.207 -5.968 9.529 1.00 92.19 85 ALA A N 1
ATOM 693 C CA . ALA A 1 85 ? -0.107 -6.694 8.895 1.00 92.19 85 ALA A CA 1
ATOM 694 C C . ALA A 1 85 ? 0.558 -7.718 9.834 1.00 92.19 85 ALA A C 1
ATOM 696 O O . ALA A 1 85 ? 0.908 -8.809 9.387 1.00 92.19 85 ALA A O 1
ATOM 697 N N . LYS A 1 86 ? 0.693 -7.399 11.132 1.00 91.62 86 LYS A N 1
ATOM 698 C CA . LYS A 1 86 ? 1.167 -8.353 12.151 1.00 91.62 86 LYS A CA 1
ATOM 699 C C . LYS A 1 86 ? 0.189 -9.509 12.347 1.00 91.62 86 LYS A C 1
ATOM 701 O O . LYS A 1 86 ? 0.611 -10.657 12.327 1.00 91.62 86 LYS A O 1
ATOM 706 N N . GLN A 1 87 ? -1.104 -9.216 12.491 1.00 92.81 87 GLN A N 1
ATOM 707 C CA . GLN A 1 87 ? -2.147 -10.239 12.636 1.00 92.81 87 GLN A CA 1
ATOM 708 C C . GLN A 1 87 ? -2.175 -11.203 11.441 1.00 92.81 87 GLN A C 1
ATOM 710 O O . GLN A 1 87 ? -2.443 -12.387 11.601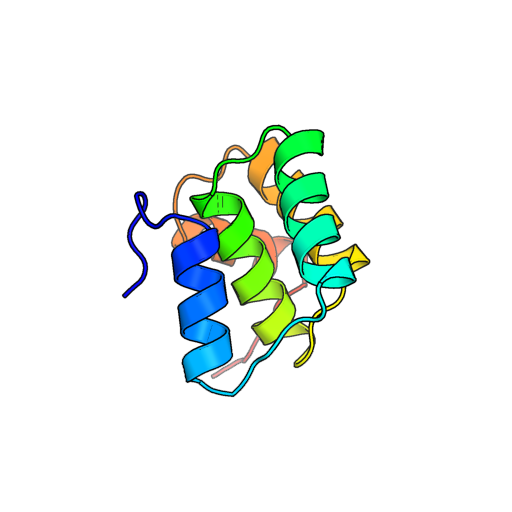 1.00 92.81 87 GLN A O 1
ATOM 715 N N . LEU A 1 88 ? -1.880 -10.697 10.245 1.00 89.56 88 LEU A N 1
ATOM 716 C CA . LEU A 1 88 ? -1.829 -11.477 9.011 1.00 89.56 88 LEU A CA 1
ATOM 717 C C . LEU A 1 88 ? -0.494 -12.211 8.794 1.00 89.56 88 LEU A C 1
ATOM 719 O O . LEU A 1 88 ? -0.330 -12.844 7.755 1.00 89.56 88 LEU A O 1
ATOM 723 N N . GLY A 1 89 ? 0.469 -12.091 9.715 1.00 87.56 89 GLY A N 1
ATOM 724 C CA . GLY A 1 89 ? 1.797 -12.703 9.592 1.00 87.56 89 GLY A CA 1
ATOM 725 C C . GLY A 1 89 ? 2.671 -12.109 8.480 1.00 87.56 89 GLY A C 1
ATOM 726 O O . GLY A 1 89 ? 3.659 -12.717 8.086 1.00 87.56 89 GLY A O 1
ATOM 727 N N . LEU A 1 90 ? 2.322 -10.929 7.954 1.00 84.38 90 LEU A N 1
ATOM 728 C CA . LEU A 1 90 ? 3.030 -10.292 6.831 1.00 84.38 90 LEU A CA 1
ATOM 729 C C . LEU A 1 90 ? 4.302 -9.561 7.271 1.00 84.38 90 LEU A C 1
ATOM 731 O O . LEU A 1 90 ? 5.172 -9.263 6.455 1.00 84.38 90 LEU A O 1
ATOM 735 N N . LEU A 1 91 ? 4.394 -9.228 8.557 1.00 77.94 91 LEU A N 1
ATOM 736 C CA . LEU A 1 91 ? 5.598 -8.686 9.167 1.00 77.94 91 LEU A CA 1
ATOM 737 C C . LEU A 1 91 ? 6.272 -9.806 9.949 1.00 77.94 91 LEU A C 1
ATOM 739 O O . LEU A 1 91 ? 5.671 -10.339 10.880 1.00 77.94 91 LEU A O 1
ATOM 743 N N . ALA A 1 92 ? 7.523 -10.116 9.602 1.00 61.19 92 ALA A N 1
ATOM 744 C CA . ALA A 1 92 ? 8.369 -10.921 10.469 1.00 61.19 92 ALA A CA 1
ATOM 745 C C . ALA A 1 92 ? 8.377 -10.275 11.861 1.00 61.19 92 ALA A C 1
ATOM 747 O O . ALA A 1 92 ? 8.599 -9.063 11.989 1.00 61.19 92 ALA A O 1
ATOM 748 N N . VAL A 1 93 ? 8.083 -11.068 12.891 1.00 48.44 93 VAL A N 1
ATOM 749 C CA . VAL A 1 93 ? 8.308 -10.667 14.276 1.00 48.44 93 VAL A CA 1
ATOM 750 C C . VAL A 1 93 ? 9.812 -10.446 14.391 1.00 48.44 93 VAL A C 1
ATOM 752 O O . VAL A 1 93 ? 10.580 -11.396 14.449 1.00 48.44 93 VAL A O 1
ATOM 755 N N . GLN A 1 94 ? 10.256 -9.193 14.331 1.00 45.66 94 GLN A N 1
ATOM 756 C CA . GLN A 1 94 ? 11.559 -8.858 14.884 1.00 45.66 94 GLN A CA 1
ATOM 757 C C . GLN A 1 94 ? 11.348 -8.873 16.394 1.00 45.66 94 GLN A C 1
ATOM 759 O O . GLN A 1 94 ? 10.838 -7.907 16.960 1.00 45.66 94 GLN A O 1
ATOM 764 N N . GLU A 1 95 ? 11.608 -10.031 17.001 1.00 36.19 95 GLU A N 1
ATOM 765 C CA . GLU A 1 95 ? 11.917 -10.115 18.422 1.00 36.19 95 GLU A CA 1
ATOM 766 C C . GLU A 1 95 ? 13.145 -9.228 18.650 1.00 36.19 95 GLU A C 1
ATOM 768 O O . GLU A 1 95 ? 14.163 -9.355 17.966 1.00 36.19 95 GLU A O 1
ATOM 773 N N . THR A 1 96 ? 13.015 -8.237 19.521 1.00 35.50 96 THR A N 1
ATOM 774 C CA . THR A 1 96 ? 14.127 -7.445 20.051 1.00 35.50 96 THR A CA 1
ATOM 775 C C . THR A 1 96 ? 13.742 -7.000 21.445 1.00 35.50 96 THR A C 1
ATOM 777 O O . THR A 1 96 ? 12.552 -6.646 21.626 1.00 35.50 96 THR A O 1
#

Secondary structure (DSSP, 8-state):
---TT--HHHHHHHHHTTT-PPPHHHHHHHHHHHHHTT--HHHHHHHHHHHHHHHSS--HHHHHHHHHHHHHTT--SHHHHHHHHHHTT-S-----

Foldseek 3Di:
DDDPPDALVNLQVVCVVVVNHDDPVVVVLLVVLCVVLVHDSNLSSLLQVLCCVQVVHHDSVSSSVLSNVCVVVVPDDSVVSVVVCVVVVSDDPPDD